Protein AF-A0A183B9J6-F1 (afdb_monomer_lite)

pLDDT: mean 75.17, std 15.99, range [31.14, 91.62]

Secondary structure (DSSP, 8-state):
-----EEEEEEEEEETTEEEEEEEEEEEEEEE-TTS--EEEEEEEEE-SS---PPPPPHHHHHTT-GGGTTSPPP--S--S-------TGGG--SEEE--STTS-EEEEETTEEEEES----TT------------SS---HHHHHHHHHTT-

Sequence (153 aa):
MNHITTRPSSLTISTVNGTKATSVDQANVTLVSLDNGERVEVTEAFTIADLPMRAVESIKELATCWPHVRDLCFEEADSSEVDLLIGFDEAHWVLDQRLVGRKEPYTARTIFEWTLFGSSHAANRKRLSVNFTTTTANNDTIEQALQRMYDMT

Foldseek 3Di:
DDPFDWDWDWDWDQDPQGIDIDIWTWTWDWDAAPVRPDIDIDHGDTDDPADPDDFDDDPQVLQVVPPQSPPDDDDDDPGSGDRDDDPDPLQVDFPDWADDDPQDWIWTQGSRGIDIDHDSPPVDDDPDDDPPDPCPDDDPDPVNVVVVVVVPD

Radius of gyration: 19.33 Å; chains: 1; bounding box: 45×49×44 Å

Structure (mmCIF, N/CA/C/O backbone):
data_AF-A0A183B9J6-F1
#
_entry.id   AF-A0A183B9J6-F1
#
loop_
_atom_site.group_PDB
_atom_site.id
_atom_site.type_symbol
_atom_site.label_atom_id
_atom_site.label_alt_id
_atom_site.label_comp_id
_atom_site.label_asym_id
_atom_site.label_entity_id
_atom_site.label_seq_id
_atom_site.pdbx_PDB_ins_code
_atom_site.Cartn_x
_atom_site.Cartn_y
_atom_site.Cartn_z
_atom_site.occupancy
_atom_site.B_iso_or_equiv
_atom_site.auth_seq_id
_atom_site.auth_comp_id
_atom_site.auth_asym_id
_atom_site.auth_atom_id
_atom_site.pdbx_PDB_model_num
ATOM 1 N N . MET A 1 1 ? 4.571 -17.054 -6.448 1.00 35.97 1 MET A N 1
ATOM 2 C CA . MET A 1 1 ? 5.372 -15.908 -6.922 1.00 35.97 1 MET A CA 1
ATOM 3 C C . MET A 1 1 ? 4.839 -15.542 -8.296 1.00 35.97 1 MET A C 1
ATOM 5 O O . MET A 1 1 ? 4.953 -16.352 -9.208 1.00 35.97 1 MET A O 1
ATOM 9 N N . ASN A 1 2 ? 4.132 -14.420 -8.420 1.00 46.66 2 ASN A N 1
ATOM 10 C CA . ASN A 1 2 ? 3.581 -13.992 -9.706 1.00 46.66 2 ASN A CA 1
ATOM 11 C C . ASN A 1 2 ? 4.742 -13.488 -10.572 1.00 46.66 2 ASN A C 1
ATOM 13 O O . ASN A 1 2 ? 5.513 -12.643 -10.126 1.00 46.66 2 ASN A O 1
ATOM 17 N N . HIS A 1 3 ? 4.905 -14.035 -11.777 1.00 54.66 3 HIS A N 1
ATOM 18 C CA . HIS A 1 3 ? 5.930 -13.583 -12.718 1.00 54.66 3 HIS A CA 1
ATOM 19 C C . HIS A 1 3 ? 5.540 -12.206 -13.267 1.00 54.66 3 HIS A C 1
ATOM 21 O O . HIS A 1 3 ? 4.850 -12.101 -14.280 1.00 54.66 3 HIS A O 1
ATOM 27 N N . ILE A 1 4 ? 5.959 -11.144 -12.581 1.00 71.44 4 ILE A N 1
ATOM 28 C CA . ILE A 1 4 ? 5.860 -9.781 -13.100 1.00 71.44 4 ILE A CA 1
ATOM 29 C C . ILE A 1 4 ? 6.904 -9.655 -14.210 1.00 71.44 4 ILE A C 1
ATOM 31 O O . ILE A 1 4 ? 8.096 -9.849 -13.979 1.00 71.44 4 ILE A O 1
ATOM 35 N N . THR A 1 5 ? 6.453 -9.382 -15.433 1.00 83.38 5 THR A N 1
ATOM 36 C CA . THR A 1 5 ? 7.369 -9.124 -16.549 1.00 83.38 5 THR A CA 1
ATOM 37 C C . THR A 1 5 ? 7.865 -7.693 -16.438 1.00 83.38 5 THR A C 1
ATOM 39 O O . THR A 1 5 ? 7.063 -6.759 -16.472 1.00 83.38 5 THR A O 1
ATOM 42 N N . THR A 1 6 ? 9.177 -7.529 -16.309 1.00 88.06 6 THR A N 1
ATOM 43 C CA . THR A 1 6 ? 9.815 -6.220 -16.210 1.00 88.06 6 THR A CA 1
ATOM 44 C C . THR A 1 6 ? 10.591 -5.881 -17.480 1.00 88.06 6 THR A C 1
ATOM 46 O O . THR A 1 6 ? 10.977 -6.755 -18.262 1.00 88.06 6 THR A O 1
ATOM 49 N N . ARG A 1 7 ? 10.812 -4.586 -17.704 1.00 91.62 7 ARG A N 1
ATOM 50 C CA . ARG A 1 7 ? 11.675 -4.058 -18.759 1.00 91.62 7 ARG A CA 1
ATOM 51 C C . ARG A 1 7 ? 12.680 -3.076 -18.151 1.00 91.62 7 ARG A C 1
ATOM 53 O O . ARG A 1 7 ? 12.235 -2.147 -17.478 1.00 91.62 7 ARG A O 1
ATOM 60 N N . PRO A 1 8 ? 13.982 -3.186 -18.470 1.00 91.12 8 PRO A N 1
ATOM 61 C CA . PRO A 1 8 ? 14.976 -2.215 -18.029 1.00 91.12 8 PRO A CA 1
ATOM 62 C C . PRO A 1 8 ? 14.609 -0.784 -18.426 1.00 91.12 8 PRO A C 1
ATOM 64 O O . PRO A 1 8 ? 14.218 -0.523 -19.567 1.00 91.12 8 PRO A O 1
ATOM 67 N N . SER A 1 9 ? 14.747 0.138 -17.480 1.00 91.31 9 SER A N 1
ATOM 68 C CA . SER A 1 9 ? 14.434 1.558 -17.620 1.00 91.31 9 SER A CA 1
ATOM 69 C C . SER A 1 9 ? 15.378 2.419 -16.763 1.00 91.31 9 SER A C 1
ATOM 71 O O . SER A 1 9 ? 16.277 1.929 -16.071 1.00 91.31 9 SER A O 1
ATOM 73 N N . SER A 1 10 ? 15.215 3.737 -16.827 1.00 87.25 10 SER A N 1
ATOM 74 C CA . SER A 1 10 ? 15.923 4.680 -15.966 1.00 87.25 10 SER A CA 1
ATOM 75 C C . SER A 1 10 ? 14.970 5.750 -15.450 1.00 87.25 10 SER A C 1
ATOM 77 O O . SER A 1 10 ? 14.138 6.280 -16.185 1.00 87.25 10 SER A O 1
ATOM 79 N N . LEU A 1 11 ? 15.098 6.066 -14.163 1.00 85.25 11 LEU A N 1
ATOM 80 C CA . LEU A 1 11 ? 14.328 7.106 -13.501 1.00 85.25 11 LEU A CA 1
ATOM 81 C C . LEU A 1 11 ? 15.270 8.219 -13.058 1.00 85.25 11 LEU A C 1
ATOM 83 O O . LEU A 1 11 ? 16.251 7.980 -12.350 1.00 85.25 11 LEU A O 1
ATOM 87 N N . THR A 1 12 ? 14.953 9.446 -13.452 1.00 87.56 12 THR A N 1
ATOM 88 C CA . THR A 1 12 ? 15.645 10.638 -12.964 1.00 87.56 12 THR A CA 1
ATOM 89 C C . THR A 1 12 ? 14.850 11.217 -11.805 1.00 87.56 12 THR A C 1
ATOM 91 O O . THR A 1 12 ? 13.747 11.719 -11.993 1.00 87.56 12 THR A O 1
ATOM 94 N N . ILE A 1 13 ? 15.413 11.135 -10.601 1.00 84.88 13 ILE A N 1
ATOM 95 C CA . ILE A 1 13 ? 14.813 11.670 -9.380 1.00 84.88 13 ILE A CA 1
ATOM 96 C C . ILE A 1 13 ? 15.487 13.001 -9.070 1.00 84.88 13 ILE A C 1
ATOM 98 O O . ILE A 1 13 ? 16.689 13.054 -8.791 1.00 84.88 13 ILE A O 1
ATOM 102 N N . SER A 1 14 ? 14.700 14.070 -9.097 1.00 82.00 14 SER A N 1
ATOM 103 C CA . SER A 1 14 ? 15.139 15.407 -8.709 1.00 82.00 14 SER A CA 1
ATOM 104 C C . SER A 1 14 ? 14.635 15.722 -7.309 1.00 82.00 14 SER A C 1
ATOM 106 O O . SER A 1 14 ? 13.439 15.679 -7.038 1.00 82.00 14 SER A O 1
ATOM 108 N N . THR A 1 15 ? 15.558 16.042 -6.413 1.00 83.56 15 THR A N 1
ATOM 109 C CA . THR A 1 15 ? 15.273 16.491 -5.047 1.00 83.56 15 THR A CA 1
ATOM 110 C C . THR A 1 15 ? 15.880 17.872 -4.833 1.00 83.56 15 THR A C 1
ATOM 112 O O . THR A 1 15 ? 16.684 18.341 -5.641 1.00 83.56 15 THR A O 1
ATOM 115 N N . VAL A 1 16 ? 15.562 18.511 -3.707 1.00 81.62 16 VAL A N 1
ATOM 116 C CA . VAL A 1 16 ? 16.207 19.775 -3.305 1.00 81.62 16 VAL A CA 1
ATOM 117 C C . VAL A 1 16 ? 17.734 19.667 -3.196 1.00 81.62 16 VAL A C 1
ATOM 119 O O . VAL A 1 16 ? 18.421 20.669 -3.337 1.00 81.62 16 VAL A O 1
ATOM 122 N N . ASN A 1 17 ? 18.266 18.455 -3.006 1.00 81.94 17 ASN A N 1
ATOM 123 C CA . ASN A 1 17 ? 19.702 18.190 -2.892 1.00 81.94 17 ASN A CA 1
ATOM 124 C C . ASN A 1 17 ? 20.363 17.859 -4.243 1.00 81.94 17 ASN A C 1
ATOM 126 O O . ASN A 1 17 ? 21.534 17.484 -4.281 1.00 81.94 17 ASN A O 1
ATOM 130 N N . GLY A 1 18 ? 19.620 17.949 -5.349 1.00 80.44 18 GLY A N 1
ATOM 131 C CA . GLY A 1 18 ? 20.112 17.671 -6.693 1.00 80.44 18 GLY A CA 1
ATOM 132 C C . GLY A 1 18 ? 19.349 16.564 -7.413 1.00 80.44 18 GLY A C 1
ATOM 133 O O . GLY A 1 18 ? 18.350 16.026 -6.934 1.00 80.44 18 GLY A O 1
ATOM 134 N N . THR A 1 19 ? 19.837 16.247 -8.609 1.00 84.75 19 THR A N 1
ATOM 135 C CA . THR A 1 19 ? 19.218 15.292 -9.532 1.00 84.75 19 THR A CA 1
ATOM 136 C C . THR A 1 19 ? 20.072 14.037 -9.644 1.00 84.75 19 THR A C 1
ATOM 138 O O . THR A 1 19 ? 21.281 14.127 -9.854 1.00 84.75 19 THR A O 1
ATOM 141 N N . LYS A 1 20 ? 19.449 12.864 -9.530 1.00 85.94 20 LYS A N 1
ATOM 142 C CA . LYS A 1 20 ? 20.112 11.566 -9.668 1.00 85.94 20 LYS A CA 1
ATOM 143 C C . LYS A 1 20 ? 19.337 10.668 -10.626 1.00 85.94 20 LYS A C 1
ATOM 145 O O . LYS A 1 20 ? 18.156 10.407 -10.414 1.00 85.94 20 LYS A O 1
ATOM 150 N N . ALA A 1 21 ? 20.027 10.143 -11.634 1.00 86.56 21 ALA A N 1
ATOM 151 C CA . ALA A 1 21 ? 19.519 9.053 -12.459 1.00 86.56 21 ALA A CA 1
ATOM 152 C C . ALA A 1 21 ? 19.773 7.706 -11.762 1.00 86.56 21 ALA A C 1
ATOM 154 O O . ALA A 1 21 ? 20.871 7.459 -11.257 1.00 86.56 21 ALA A O 1
ATOM 155 N N . THR A 1 22 ? 18.761 6.846 -11.726 1.00 84.00 22 THR A N 1
ATOM 156 C CA . THR A 1 22 ? 18.825 5.498 -11.154 1.00 84.00 22 THR A CA 1
ATOM 157 C C . THR A 1 22 ? 18.294 4.501 -12.175 1.00 84.00 22 THR A C 1
ATOM 159 O O . THR A 1 22 ? 17.233 4.719 -12.759 1.00 84.00 22 THR A O 1
ATOM 162 N N . SER A 1 23 ? 19.035 3.417 -12.402 1.00 86.94 23 SER A N 1
ATOM 163 C CA . SER A 1 23 ? 18.545 2.289 -13.194 1.00 86.94 23 SER A CA 1
ATOM 164 C C . SER A 1 23 ? 17.444 1.581 -12.420 1.00 86.94 23 SER A C 1
ATOM 166 O O . SER A 1 23 ? 17.630 1.240 -11.252 1.00 86.94 23 SER A O 1
ATOM 168 N N . VAL A 1 24 ? 16.308 1.383 -13.069 1.00 88.88 24 VAL A N 1
ATOM 169 C CA . VAL A 1 24 ? 15.122 0.751 -12.493 1.00 88.88 24 VAL A CA 1
ATOM 170 C C . VAL A 1 24 ? 14.545 -0.202 -13.518 1.00 88.88 24 VAL A C 1
ATOM 172 O O . VAL A 1 24 ? 14.801 -0.078 -14.712 1.00 88.88 24 VAL A O 1
ATOM 175 N N . ASP A 1 25 ? 13.730 -1.129 -13.063 1.00 90.56 25 ASP A N 1
ATOM 176 C CA . ASP A 1 25 ? 12.934 -1.953 -13.955 1.00 90.56 25 ASP A CA 1
ATOM 177 C C . ASP A 1 25 ? 11.510 -1.397 -13.980 1.00 90.56 25 ASP A C 1
ATOM 179 O O . ASP A 1 25 ? 10.979 -0.967 -12.961 1.00 90.56 25 ASP A O 1
ATOM 183 N N . GLN A 1 26 ? 10.906 -1.333 -15.161 1.00 90.25 26 GLN A N 1
ATOM 184 C CA . GLN A 1 26 ? 9.538 -0.868 -15.354 1.00 90.25 26 GLN A CA 1
ATOM 185 C C . GLN A 1 26 ? 8.623 -2.071 -15.575 1.00 90.25 26 GLN A C 1
ATOM 187 O O . GLN A 1 26 ? 8.949 -2.966 -16.358 1.00 90.25 26 GLN A O 1
ATOM 192 N N . ALA A 1 27 ? 7.465 -2.076 -14.929 1.00 90.12 27 ALA A N 1
ATOM 193 C CA . ALA A 1 27 ? 6.476 -3.135 -15.028 1.00 90.12 27 ALA A CA 1
ATOM 194 C C . ALA A 1 27 ? 5.056 -2.573 -15.079 1.00 90.12 27 ALA A C 1
ATOM 196 O O . ALA A 1 27 ? 4.772 -1.490 -14.569 1.00 90.12 27 ALA A O 1
ATOM 197 N N . ASN A 1 28 ? 4.152 -3.358 -15.655 1.00 90.06 28 ASN A N 1
ATOM 198 C CA . ASN A 1 28 ? 2.722 -3.152 -15.474 1.00 90.06 28 ASN A CA 1
ATOM 199 C C . ASN A 1 28 ? 2.258 -4.101 -14.376 1.00 90.06 28 ASN A C 1
ATOM 201 O O . ASN A 1 28 ? 2.534 -5.302 -14.443 1.00 90.06 28 ASN A O 1
ATOM 205 N N . VAL A 1 29 ? 1.573 -3.564 -13.373 1.00 87.06 29 VAL A N 1
ATOM 206 C CA . VAL A 1 29 ? 1.074 -4.345 -12.241 1.00 87.06 29 VAL A CA 1
ATOM 207 C C . VAL A 1 29 ? -0.418 -4.116 -12.076 1.00 87.06 29 VAL A C 1
ATOM 209 O O . VAL A 1 29 ? -0.914 -3.003 -12.224 1.00 87.06 29 VAL A O 1
ATOM 212 N N . THR A 1 30 ? -1.141 -5.185 -11.767 1.00 87.56 30 THR A N 1
A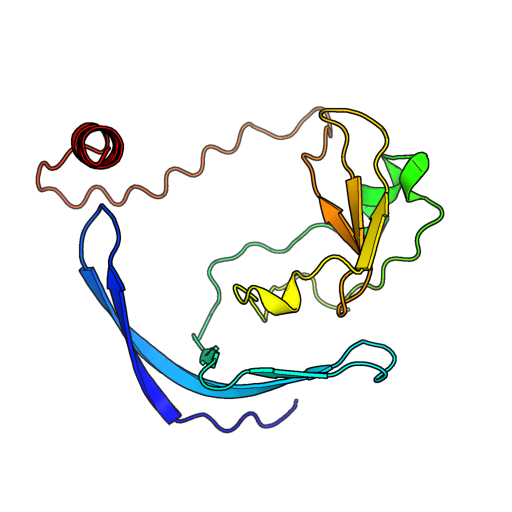TOM 213 C CA . THR A 1 30 ? -2.546 -5.099 -11.375 1.00 87.56 30 THR A CA 1
ATOM 214 C C . THR A 1 30 ? -2.619 -5.309 -9.878 1.00 87.56 30 THR A C 1
ATOM 216 O O . THR A 1 30 ? -2.238 -6.367 -9.374 1.00 87.56 30 THR A O 1
ATOM 219 N N . LEU A 1 31 ? -3.099 -4.292 -9.177 1.00 84.75 31 LEU A N 1
ATOM 220 C CA . LEU A 1 31 ? -3.408 -4.371 -7.762 1.00 84.75 31 LEU A CA 1
ATOM 221 C C . LEU A 1 31 ? -4.844 -4.861 -7.623 1.00 84.75 31 LEU A C 1
ATOM 223 O O . LEU A 1 31 ? -5.729 -4.392 -8.337 1.00 84.75 31 LEU A O 1
ATOM 227 N N . VAL A 1 32 ? -5.066 -5.810 -6.724 1.00 83.56 32 VAL A N 1
ATOM 228 C CA . VAL A 1 32 ? -6.387 -6.377 -6.443 1.00 83.56 32 VAL A CA 1
ATOM 229 C C . VAL A 1 32 ? -6.666 -6.267 -4.953 1.00 83.56 32 VAL A C 1
ATOM 231 O O . VAL A 1 32 ? -5.747 -6.422 -4.146 1.00 83.56 32 VAL A O 1
ATOM 234 N N . SER A 1 33 ? -7.916 -5.986 -4.595 1.00 80.94 33 SER A N 1
ATOM 235 C CA . SER A 1 33 ? -8.362 -6.085 -3.206 1.00 80.94 33 SER A CA 1
ATOM 236 C C . SER A 1 33 ? -8.276 -7.535 -2.717 1.00 80.94 33 SER A C 1
ATOM 238 O O . SER A 1 33 ? -8.254 -8.478 -3.514 1.00 80.94 33 SER A O 1
ATOM 240 N N . LEU A 1 34 ? -8.234 -7.723 -1.396 1.00 78.75 34 LEU A N 1
ATOM 241 C CA . LEU A 1 34 ? -8.116 -9.052 -0.782 1.00 78.75 34 LEU A CA 1
ATOM 242 C C . LEU A 1 34 ? -9.324 -9.954 -1.067 1.00 78.75 34 LEU A C 1
ATOM 244 O O . LEU A 1 34 ? -9.181 -11.172 -1.124 1.00 78.75 34 LEU A O 1
ATOM 248 N N . ASP A 1 35 ? -10.500 -9.360 -1.265 1.00 81.62 35 ASP A N 1
ATOM 249 C CA . ASP A 1 35 ? -11.734 -10.049 -1.652 1.00 81.62 35 ASP A CA 1
ATOM 250 C C . ASP A 1 35 ? -11.901 -10.199 -3.177 1.00 81.62 35 ASP A C 1
ATOM 252 O O . ASP A 1 35 ? -12.916 -10.721 -3.644 1.00 81.62 35 ASP A O 1
ATOM 256 N N . ASN A 1 36 ? -10.914 -9.743 -3.958 1.00 80.56 36 ASN A N 1
ATOM 257 C CA . ASN A 1 36 ? -10.915 -9.703 -5.419 1.00 80.56 36 ASN A CA 1
ATOM 258 C C . ASN A 1 36 ? -12.062 -8.871 -6.043 1.00 80.56 36 ASN A C 1
ATOM 260 O O . ASN A 1 36 ? -12.323 -9.009 -7.244 1.00 80.56 36 ASN A O 1
ATOM 264 N N . GLY A 1 37 ? -12.749 -8.031 -5.265 1.00 83.44 37 GLY A N 1
ATOM 265 C CA . GLY A 1 37 ? -13.857 -7.189 -5.721 1.00 83.44 37 GLY A CA 1
ATOM 266 C C . GLY A 1 37 ? -13.416 -5.971 -6.534 1.00 83.44 37 GLY A C 1
ATOM 267 O O . GLY A 1 37 ? -14.071 -5.618 -7.514 1.00 83.44 37 GLY A O 1
ATOM 268 N N . GLU A 1 38 ? -12.279 -5.375 -6.177 1.00 83.88 38 GLU A N 1
ATOM 269 C CA . GLU A 1 38 ? -11.737 -4.165 -6.797 1.00 83.88 38 GLU A CA 1
ATOM 270 C C . GLU A 1 38 ? -10.376 -4.438 -7.448 1.00 83.88 38 GLU A C 1
ATOM 272 O O . GLU A 1 38 ? -9.590 -5.277 -6.993 1.00 83.88 38 GLU A O 1
ATOM 277 N N . ARG A 1 39 ? -10.080 -3.714 -8.535 1.00 85.19 39 ARG A N 1
ATOM 278 C CA . ARG A 1 39 ? -8.779 -3.775 -9.212 1.00 85.19 39 ARG A CA 1
ATOM 279 C C . ARG A 1 39 ? -8.330 -2.415 -9.717 1.00 85.19 39 ARG A C 1
ATOM 281 O O . ARG A 1 39 ? -9.129 -1.657 -10.259 1.00 85.19 39 ARG A O 1
ATOM 288 N N . VAL A 1 40 ? -7.030 -2.167 -9.620 1.00 84.25 40 VAL A N 1
ATOM 289 C CA . VAL A 1 40 ? -6.374 -0.993 -10.199 1.00 84.25 40 VAL A CA 1
ATOM 29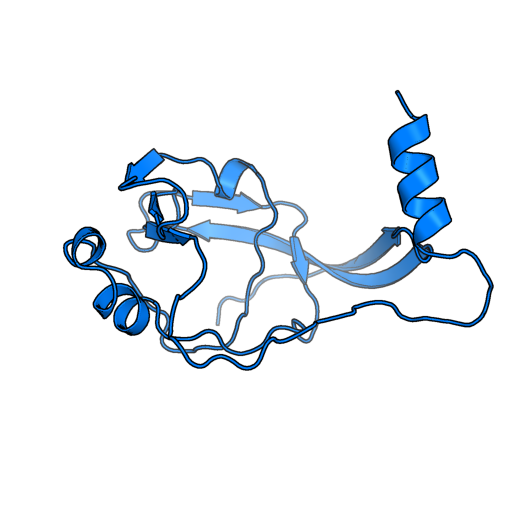0 C C . VAL A 1 40 ? -5.227 -1.449 -11.078 1.00 84.25 40 VAL A C 1
ATOM 292 O O . VAL A 1 40 ? -4.345 -2.195 -10.649 1.00 84.25 40 VAL A O 1
ATOM 295 N N . GLU A 1 41 ? -5.247 -1.000 -12.325 1.00 88.00 41 GLU A N 1
ATOM 296 C CA . GLU A 1 41 ? -4.149 -1.203 -13.258 1.00 88.00 41 GLU A CA 1
ATOM 297 C C . GLU A 1 41 ? -3.144 -0.066 -13.096 1.00 88.00 41 GLU A C 1
ATOM 299 O O . GLU A 1 41 ? -3.455 1.097 -13.333 1.00 88.00 41 GLU A O 1
ATOM 304 N N . VAL A 1 42 ? -1.924 -0.409 -12.695 1.00 85.19 42 VAL A N 1
ATOM 305 C CA . VAL A 1 42 ? -0.812 0.531 -12.610 1.00 85.19 42 VAL A CA 1
ATOM 306 C C . VAL A 1 42 ? 0.098 0.269 -13.797 1.00 85.19 42 VAL A C 1
ATOM 308 O O . VAL A 1 42 ? 0.873 -0.694 -13.835 1.00 85.19 42 VAL A O 1
ATOM 311 N N . THR A 1 43 ? -0.016 1.139 -14.791 1.00 83.00 43 THR A N 1
ATOM 312 C CA . THR A 1 43 ? 0.939 1.210 -15.891 1.00 83.00 43 THR A CA 1
ATOM 313 C C . THR A 1 43 ? 2.177 1.957 -15.415 1.00 83.00 43 THR A C 1
ATOM 315 O O . THR A 1 43 ? 2.051 2.978 -14.748 1.00 83.00 43 THR A O 1
ATOM 318 N N . GLU A 1 44 ? 3.363 1.482 -15.790 1.00 84.62 44 GLU A N 1
ATOM 319 C CA . GLU A 1 44 ? 4.632 2.163 -15.487 1.00 84.62 44 GLU A CA 1
ATOM 320 C C . GLU A 1 44 ? 5.068 2.149 -14.010 1.00 84.62 44 GLU A C 1
ATOM 322 O O . GLU A 1 44 ? 5.748 3.064 -13.548 1.00 84.62 44 GLU A O 1
ATOM 327 N N . ALA A 1 45 ? 4.751 1.084 -13.272 1.00 87.06 45 ALA A N 1
ATOM 328 C CA . ALA A 1 45 ? 5.347 0.867 -11.959 1.00 87.06 45 ALA A CA 1
ATOM 329 C C . ALA A 1 45 ? 6.863 0.652 -12.087 1.00 87.06 45 ALA A C 1
ATOM 331 O O . ALA A 1 45 ? 7.330 -0.027 -13.003 1.00 87.06 45 ALA A O 1
ATOM 332 N N . PHE A 1 46 ? 7.630 1.205 -11.148 1.00 87.12 46 PHE A N 1
ATOM 333 C CA . PHE A 1 46 ? 9.075 1.008 -11.082 1.00 87.12 46 PHE A CA 1
ATOM 334 C C . PHE A 1 46 ? 9.427 0.033 -9.965 1.00 87.12 46 PHE A C 1
ATOM 336 O O . PHE A 1 46 ? 8.938 0.161 -8.844 1.00 87.12 46 PHE A O 1
ATOM 343 N N . THR A 1 47 ? 10.310 -0.912 -10.259 1.00 84.94 47 THR A N 1
ATOM 344 C CA . THR A 1 47 ? 10.843 -1.873 -9.298 1.00 84.94 47 THR A CA 1
ATOM 345 C C . THR A 1 47 ? 12.308 -1.573 -9.013 1.00 84.94 47 THR A C 1
ATOM 347 O O . THR A 1 47 ? 13.081 -1.190 -9.898 1.00 84.94 47 THR A O 1
ATOM 350 N N . ILE A 1 48 ? 12.691 -1.774 -7.758 1.00 82.25 48 ILE A N 1
ATOM 351 C CA . ILE A 1 48 ? 14.066 -1.706 -7.264 1.00 82.25 48 ILE A CA 1
ATOM 352 C C . ILE A 1 48 ? 14.384 -3.016 -6.544 1.00 82.25 48 ILE A C 1
ATOM 354 O O . ILE A 1 48 ? 13.464 -3.726 -6.151 1.00 82.25 48 ILE A O 1
ATOM 358 N N . ALA A 1 49 ? 15.671 -3.340 -6.396 1.00 79.50 49 ALA A N 1
ATOM 359 C CA . ALA A 1 49 ? 16.091 -4.605 -5.789 1.00 79.50 49 ALA A CA 1
ATOM 360 C C . ALA A 1 49 ? 15.622 -4.739 -4.334 1.00 79.50 49 ALA A C 1
ATOM 362 O O . ALA A 1 49 ? 15.081 -5.774 -3.971 1.00 79.50 49 ALA A O 1
ATOM 363 N N . ASP A 1 50 ? 15.785 -3.671 -3.549 1.00 78.25 50 ASP A N 1
ATOM 364 C CA . ASP A 1 50 ? 15.409 -3.631 -2.140 1.00 78.25 50 ASP A CA 1
ATOM 365 C C . ASP A 1 50 ? 14.806 -2.266 -1.812 1.00 78.25 50 ASP A C 1
ATOM 367 O O . ASP A 1 50 ? 15.401 -1.216 -2.098 1.00 78.25 50 ASP A O 1
ATOM 371 N N . LEU A 1 51 ? 13.629 -2.265 -1.190 1.00 82.12 51 LEU A N 1
ATOM 372 C CA . LEU A 1 51 ? 13.016 -1.044 -0.688 1.00 82.12 51 LEU A CA 1
ATOM 373 C C . LEU A 1 51 ? 13.701 -0.657 0.634 1.00 82.12 51 LEU A C 1
ATOM 375 O O . LEU A 1 51 ? 13.767 -1.477 1.548 1.00 82.12 51 LEU A O 1
ATOM 379 N N . PRO A 1 52 ? 14.215 0.579 0.794 1.00 78.88 52 PRO A N 1
ATOM 380 C CA . PRO A 1 52 ? 14.934 0.991 1.999 1.00 78.88 52 PRO A CA 1
ATOM 381 C C . PRO A 1 52 ? 13.964 1.315 3.149 1.00 78.88 52 PRO A C 1
ATOM 383 O O . PRO A 1 52 ? 13.983 2.409 3.718 1.00 78.88 52 PRO A O 1
ATOM 386 N N . MET A 1 53 ? 13.092 0.369 3.486 1.00 77.25 53 MET A N 1
ATOM 387 C CA . MET A 1 53 ? 12.083 0.472 4.531 1.00 77.25 53 MET A CA 1
ATOM 388 C C . MET A 1 53 ? 12.350 -0.557 5.623 1.00 77.25 53 MET A C 1
ATOM 390 O O . MET A 1 53 ? 12.878 -1.639 5.393 1.00 77.25 53 MET A O 1
ATOM 394 N N . ARG A 1 54 ? 12.029 -0.181 6.861 1.00 80.50 54 ARG A N 1
ATOM 395 C CA . ARG A 1 54 ? 12.103 -1.106 7.992 1.00 80.50 54 ARG A CA 1
ATOM 396 C C . ARG A 1 54 ? 10.820 -1.919 8.044 1.00 80.50 54 ARG A C 1
ATOM 398 O O . ARG A 1 54 ? 9.772 -1.412 7.649 1.00 80.50 54 ARG A O 1
ATOM 405 N N . ALA A 1 55 ? 10.920 -3.117 8.610 1.00 77.88 55 ALA A N 1
ATOM 406 C CA . ALA A 1 55 ? 9.753 -3.904 8.965 1.00 77.88 55 ALA A CA 1
ATOM 407 C C . ALA A 1 55 ? 8.758 -3.067 9.785 1.00 77.88 55 ALA A C 1
ATOM 409 O O . ALA A 1 55 ? 9.158 -2.285 10.660 1.00 77.88 55 ALA A O 1
ATOM 410 N N . VAL A 1 56 ? 7.475 -3.218 9.470 1.00 77.12 56 VAL A N 1
ATOM 411 C CA . VAL A 1 56 ? 6.383 -2.491 10.124 1.00 77.12 56 VAL A CA 1
ATOM 412 C C . VAL A 1 56 ? 5.852 -3.324 11.293 1.00 77.12 56 VAL A C 1
ATOM 414 O O . VAL A 1 56 ? 5.857 -4.551 11.245 1.00 77.12 56 VAL A O 1
ATOM 417 N N . GLU A 1 57 ? 5.436 -2.656 12.370 1.00 81.00 57 GLU A N 1
ATOM 418 C CA . GLU A 1 57 ? 4.740 -3.320 13.481 1.00 81.00 57 GLU A CA 1
ATOM 419 C C . GLU A 1 57 ? 3.351 -3.808 13.045 1.00 81.00 57 GLU A C 1
ATOM 421 O O . GLU A 1 57 ? 2.735 -3.219 12.156 1.00 81.00 57 GLU A O 1
ATOM 426 N N . SER A 1 58 ? 2.838 -4.845 13.712 1.00 83.94 58 SER A N 1
ATOM 427 C CA . SER A 1 58 ? 1.487 -5.357 13.472 1.00 83.94 58 SER A CA 1
ATOM 428 C C . SER A 1 58 ? 0.442 -4.256 13.689 1.00 83.94 58 SER A C 1
ATOM 430 O O . SER A 1 58 ? 0.358 -3.636 14.755 1.00 83.94 58 SER A O 1
ATOM 432 N N . ILE A 1 59 ? -0.391 -4.024 12.674 1.00 82.69 59 ILE A N 1
ATOM 433 C CA . ILE A 1 59 ? -1.528 -3.107 12.754 1.00 82.69 59 ILE A CA 1
ATOM 434 C C . ILE A 1 59 ? -2.585 -3.627 13.732 1.00 82.69 59 ILE A C 1
ATOM 436 O O . ILE A 1 59 ? -3.189 -2.822 14.442 1.00 82.69 59 ILE A O 1
ATOM 440 N N . LYS A 1 60 ? -2.768 -4.950 13.846 1.00 85.62 60 LYS A N 1
ATOM 441 C CA . LYS A 1 60 ? -3.657 -5.574 14.838 1.00 85.62 60 LYS A CA 1
ATOM 442 C C . LYS A 1 60 ? -3.182 -5.287 16.257 1.00 85.62 60 LYS A C 1
ATOM 444 O O . LYS A 1 60 ? -3.988 -4.865 17.086 1.00 85.62 60 LYS A O 1
ATOM 449 N N . GLU A 1 61 ? -1.891 -5.467 16.539 1.00 84.44 61 GLU A N 1
ATOM 450 C CA . GLU A 1 61 ? -1.300 -5.154 17.847 1.00 84.44 61 GLU A CA 1
ATOM 451 C C . GLU A 1 61 ? -1.433 -3.666 18.174 1.00 84.44 61 GLU A C 1
ATOM 453 O O . GLU A 1 61 ? -1.896 -3.310 19.261 1.00 84.44 61 GLU A O 1
ATOM 458 N N . LEU A 1 62 ? -1.110 -2.794 17.216 1.00 81.75 62 LEU A N 1
ATOM 459 C CA . LEU A 1 62 ? -1.259 -1.347 17.352 1.00 81.75 62 LEU A CA 1
ATOM 460 C C . LEU A 1 62 ? -2.716 -0.957 17.638 1.00 81.75 62 LEU A C 1
ATOM 462 O O . LEU A 1 62 ? -2.978 -0.209 18.580 1.00 81.75 62 LEU A O 1
ATOM 466 N N . ALA A 1 63 ? -3.679 -1.509 16.898 1.00 83.31 63 ALA A N 1
ATOM 467 C CA . ALA A 1 63 ? -5.104 -1.235 17.073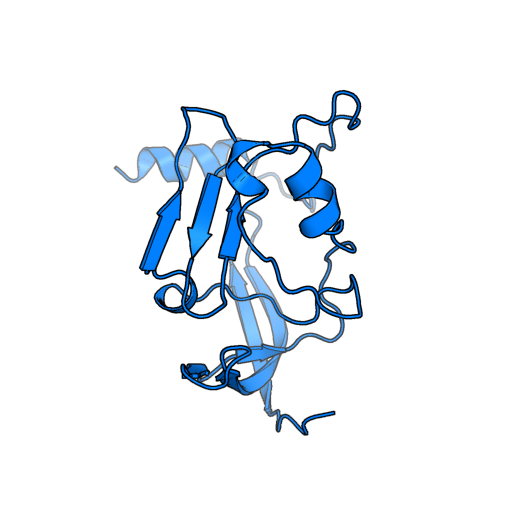 1.00 83.31 63 ALA A CA 1
ATOM 468 C C . ALA A 1 63 ? -5.615 -1.559 18.488 1.00 83.31 63 ALA A C 1
ATOM 470 O O . ALA A 1 63 ? -6.545 -0.906 18.971 1.00 83.31 63 ALA A O 1
ATOM 471 N N . THR A 1 64 ? -4.985 -2.496 19.212 1.00 83.00 64 THR A N 1
ATOM 472 C CA . THR A 1 64 ? -5.367 -2.796 20.604 1.00 83.00 64 THR A CA 1
ATOM 473 C C . THR A 1 64 ? -5.228 -1.590 21.537 1.00 83.00 64 THR A C 1
ATOM 475 O O . THR A 1 64 ? -5.975 -1.492 22.521 1.00 83.00 64 THR A O 1
ATOM 478 N N . CYS A 1 65 ? -4.342 -0.640 21.218 1.00 81.50 65 CYS A N 1
ATOM 479 C CA . CYS A 1 65 ? -4.134 0.583 21.989 1.00 81.50 65 CYS A CA 1
ATOM 480 C C . CYS A 1 65 ? -5.304 1.575 21.890 1.00 81.50 65 CYS A C 1
ATOM 482 O O . CYS A 1 65 ? -5.413 2.451 22.748 1.00 81.50 65 CYS A O 1
ATOM 484 N N . TRP A 1 66 ? -6.197 1.433 20.903 1.00 82.12 66 TRP A N 1
ATOM 485 C CA . TRP A 1 66 ? -7.257 2.405 20.623 1.00 82.12 66 TRP A CA 1
ATOM 486 C C . TRP A 1 66 ? -8.646 1.766 20.622 1.00 82.12 66 TRP A C 1
ATOM 488 O O . TRP A 1 66 ? -9.032 1.134 19.640 1.00 82.12 66 TRP A O 1
ATOM 498 N N . PRO A 1 67 ? -9.441 1.949 21.695 1.00 81.00 67 PRO A N 1
ATOM 499 C CA . PRO A 1 67 ? -10.759 1.328 21.827 1.00 81.00 67 PRO A CA 1
ATOM 500 C C . PRO A 1 67 ? -11.710 1.584 20.653 1.00 81.00 67 PRO A C 1
ATOM 5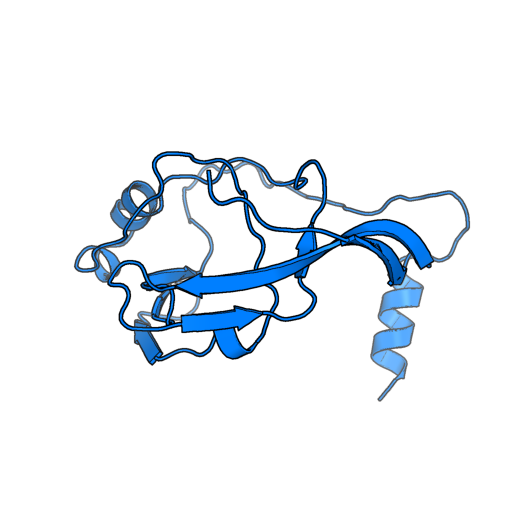02 O O . PRO A 1 67 ? -12.498 0.708 20.319 1.00 81.00 67 PRO A O 1
ATOM 505 N N . HIS A 1 68 ? -11.616 2.752 20.015 1.00 81.31 68 HIS A N 1
ATOM 506 C CA . HIS A 1 68 ? -12.458 3.159 18.885 1.00 81.31 68 HIS A CA 1
ATOM 507 C C . HIS A 1 68 ? -12.108 2.503 17.548 1.00 81.31 68 HIS A C 1
ATOM 509 O O . HIS A 1 68 ? -12.830 2.700 16.577 1.00 81.31 68 HIS A O 1
ATOM 515 N N . VAL A 1 69 ? -10.986 1.786 17.485 1.00 78.75 69 VAL A N 1
ATOM 516 C CA . VAL A 1 69 ? -10.517 1.077 16.286 1.00 78.75 69 VAL A CA 1
ATOM 517 C C . VAL A 1 69 ? -10.673 -0.442 16.450 1.00 78.75 69 VAL A C 1
ATOM 519 O O . VAL A 1 69 ? -10.513 -1.193 15.496 1.00 78.75 69 VAL A O 1
ATOM 522 N N . ARG A 1 70 ? -11.004 -0.922 17.656 1.00 75.94 70 ARG A N 1
ATOM 523 C CA . ARG A 1 70 ? -11.046 -2.359 17.984 1.00 75.94 70 ARG A CA 1
ATOM 524 C C . ARG A 1 70 ? -12.137 -3.144 17.267 1.00 75.94 70 ARG A C 1
ATOM 526 O O . ARG A 1 70 ? -12.059 -4.365 17.226 1.00 75.94 70 ARG A O 1
ATOM 533 N N . ASP A 1 71 ? -13.168 -2.472 16.779 1.00 83.50 71 ASP A N 1
ATOM 534 C CA . ASP A 1 71 ? -14.259 -3.093 16.034 1.00 83.50 71 ASP A CA 1
ATOM 535 C C . ASP A 1 71 ? -13.944 -3.248 14.536 1.00 83.50 71 ASP A C 1
ATOM 537 O O . ASP A 1 71 ? -14.740 -3.834 13.805 1.00 83.50 71 ASP A O 1
ATOM 541 N N . LEU A 1 72 ? -12.787 -2.757 14.078 1.00 84.25 72 LEU A N 1
ATOM 542 C CA . LEU A 1 72 ? -12.288 -2.994 12.728 1.00 84.25 72 LEU A CA 1
ATOM 543 C C . LEU A 1 72 ? -11.479 -4.288 12.650 1.00 84.25 72 LEU A C 1
ATOM 545 O O . LEU A 1 72 ? -10.610 -4.558 13.480 1.00 84.25 72 LEU A O 1
ATOM 549 N N . CYS A 1 73 ? -11.726 -5.053 11.591 1.00 82.12 73 CYS A N 1
ATOM 550 C CA . CYS A 1 73 ? -10.862 -6.152 11.192 1.00 82.12 73 CYS A CA 1
ATOM 551 C C . CYS A 1 73 ? -9.781 -5.607 10.257 1.00 82.12 73 CYS A C 1
ATOM 553 O O . CYS A 1 73 ? -10.089 -5.103 9.179 1.00 82.12 73 CYS A O 1
ATOM 555 N N . PHE A 1 74 ? -8.526 -5.704 10.688 1.00 83.94 74 PHE A N 1
ATOM 556 C CA . PHE A 1 74 ? -7.376 -5.478 9.821 1.00 83.94 74 PHE A CA 1
ATOM 557 C C . PHE A 1 74 ? -6.889 -6.817 9.302 1.00 83.94 74 PHE A C 1
ATOM 559 O O . PHE A 1 74 ? -6.671 -7.730 10.096 1.00 83.94 74 PHE A O 1
ATOM 566 N N . GLU A 1 75 ? -6.692 -6.930 8.000 1.00 82.81 75 GLU A N 1
ATOM 567 C CA . GLU A 1 75 ? -5.958 -8.050 7.426 1.00 82.81 75 GLU A CA 1
ATOM 568 C C . GLU A 1 75 ? -4.458 -7.743 7.472 1.00 82.81 75 GLU A C 1
ATOM 570 O O . GLU A 1 75 ? -4.041 -6.596 7.313 1.00 82.81 75 GLU A O 1
ATOM 575 N N . GLU A 1 76 ? -3.645 -8.761 7.745 1.00 80.62 76 GLU A N 1
ATOM 576 C CA . GLU A 1 76 ? -2.190 -8.625 7.840 1.00 80.62 76 GLU A CA 1
ATOM 577 C C . GLU A 1 76 ? -1.511 -9.614 6.909 1.00 80.62 76 GLU A C 1
ATOM 579 O O . GLU A 1 76 ? -1.958 -10.751 6.771 1.00 80.62 76 GLU A O 1
ATOM 584 N N . ALA A 1 77 ? -0.419 -9.169 6.292 1.00 81.56 77 ALA A N 1
ATOM 585 C CA . ALA A 1 77 ? 0.450 -10.047 5.533 1.00 81.56 77 ALA A CA 1
ATOM 586 C C . ALA A 1 77 ? 1.242 -10.968 6.475 1.00 81.56 77 ALA A C 1
ATOM 588 O O . ALA A 1 77 ? 1.588 -10.588 7.593 1.00 81.56 77 ALA A O 1
ATOM 589 N N . ASP A 1 78 ? 1.598 -12.155 5.983 1.00 83.69 78 ASP A N 1
ATOM 590 C CA . ASP A 1 78 ? 2.424 -13.120 6.724 1.00 83.69 78 ASP A CA 1
ATOM 591 C C . ASP A 1 78 ? 3.859 -12.613 6.980 1.00 83.69 78 ASP A C 1
ATOM 593 O O . ASP A 1 78 ? 4.576 -13.153 7.825 1.00 83.69 78 ASP A O 1
ATOM 597 N N . SER A 1 79 ? 4.287 -11.585 6.240 1.00 84.06 79 SER A N 1
ATOM 598 C CA . SER A 1 79 ? 5.594 -10.940 6.356 1.00 84.06 79 SER A CA 1
ATOM 599 C C . SER A 1 79 ? 5.449 -9.480 6.774 1.00 84.06 79 SER A C 1
ATOM 601 O O . SER A 1 79 ? 4.573 -8.763 6.298 1.00 84.06 79 SER A O 1
ATOM 603 N N . SER A 1 80 ? 6.362 -9.024 7.632 1.00 81.06 80 SER A N 1
ATOM 604 C CA . SER A 1 80 ? 6.496 -7.615 8.016 1.00 81.06 80 SER A CA 1
ATOM 605 C C . SER A 1 80 ? 7.351 -6.792 7.041 1.00 81.06 80 SER A C 1
ATOM 607 O O . SER A 1 80 ? 7.518 -5.588 7.246 1.00 81.06 80 SER A O 1
ATOM 609 N N . GLU A 1 81 ? 7.976 -7.440 6.053 1.00 84.75 81 GLU A N 1
ATOM 610 C CA . GLU A 1 81 ? 8.784 -6.787 5.019 1.00 84.75 81 GLU A CA 1
ATOM 611 C C . GLU A 1 81 ? 7.895 -6.038 4.019 1.00 84.75 81 GLU A C 1
ATOM 613 O O . GLU A 1 81 ? 6.797 -6.481 3.687 1.00 84.75 81 GLU A O 1
ATOM 618 N N . VAL A 1 82 ? 8.352 -4.865 3.576 1.00 80.94 82 VAL A N 1
ATOM 619 C CA . VAL A 1 82 ? 7.583 -4.018 2.659 1.00 80.94 82 VAL A CA 1
ATOM 620 C C . VAL A 1 82 ? 8.035 -4.279 1.228 1.00 80.94 82 VAL A C 1
ATOM 622 O O . VAL A 1 82 ? 9.074 -3.777 0.807 1.00 80.94 82 VAL A O 1
ATOM 625 N N . ASP A 1 83 ? 7.204 -4.999 0.478 1.00 82.75 83 ASP A N 1
ATOM 626 C CA . ASP A 1 83 ? 7.482 -5.363 -0.918 1.00 82.75 83 ASP A CA 1
ATOM 627 C C . ASP A 1 83 ? 6.995 -4.316 -1.935 1.00 82.75 83 ASP A C 1
ATOM 629 O O . ASP A 1 83 ? 7.477 -4.259 -3.067 1.00 82.75 83 ASP A O 1
ATOM 633 N N . LEU A 1 84 ? 6.015 -3.486 -1.559 1.00 82.75 84 LEU A N 1
ATOM 634 C CA . LEU A 1 84 ? 5.349 -2.552 -2.466 1.00 82.75 84 LEU A CA 1
ATOM 635 C C . LEU A 1 84 ? 5.107 -1.199 -1.792 1.00 82.75 84 LEU A C 1
ATOM 637 O O . LEU A 1 84 ? 4.482 -1.116 -0.737 1.00 82.75 84 LEU A O 1
ATOM 641 N N . LEU A 1 85 ? 5.544 -0.127 -2.455 1.00 84.00 85 LEU A N 1
ATOM 642 C CA . LEU A 1 85 ? 5.212 1.247 -2.088 1.00 84.00 85 LEU A CA 1
ATOM 643 C C . LEU A 1 85 ? 4.238 1.827 -3.112 1.00 84.00 85 LEU A C 1
ATOM 645 O O . LEU A 1 85 ? 4.574 1.964 -4.288 1.00 84.00 85 LEU A O 1
ATOM 649 N N . ILE A 1 86 ? 3.046 2.207 -2.658 1.00 80.50 86 ILE A N 1
ATOM 650 C CA . ILE A 1 86 ? 2.032 2.830 -3.507 1.00 80.50 86 ILE A CA 1
ATOM 651 C C . ILE A 1 86 ? 2.052 4.333 -3.239 1.00 80.50 86 ILE A C 1
ATOM 653 O O . ILE A 1 86 ? 1.728 4.778 -2.146 1.00 80.50 86 ILE A O 1
ATOM 657 N N . GLY A 1 87 ? 2.457 5.118 -4.238 1.00 76.06 87 GLY A N 1
ATOM 658 C CA . GLY A 1 87 ? 2.416 6.588 -4.208 1.00 76.06 87 GLY A CA 1
ATOM 659 C C . GLY A 1 87 ? 1.349 7.188 -5.127 1.00 76.06 87 GLY A C 1
ATOM 660 O O . GLY A 1 87 ? 1.389 8.381 -5.407 1.00 76.06 87 GLY A O 1
ATOM 661 N N . PHE A 1 88 ? 0.449 6.358 -5.656 1.00 72.94 88 PHE A N 1
ATOM 662 C CA . PHE A 1 88 ? -0.544 6.751 -6.654 1.00 72.94 88 PHE A CA 1
ATOM 663 C C . PHE A 1 88 ? -1.819 7.288 -5.990 1.00 72.94 88 PHE A C 1
ATOM 665 O O . PHE A 1 88 ? -2.309 6.681 -5.043 1.00 72.94 88 PHE A O 1
ATOM 672 N N . ASP A 1 89 ? -2.357 8.415 -6.459 1.00 73.44 89 ASP A N 1
ATOM 673 C CA . ASP A 1 89 ? -3.464 9.121 -5.788 1.00 73.44 89 ASP A CA 1
ATOM 674 C C . ASP A 1 89 ? -4.764 8.295 -5.751 1.00 73.44 89 ASP A C 1
ATOM 676 O O . ASP A 1 89 ? -5.387 8.162 -4.701 1.00 73.44 89 ASP A O 1
ATOM 680 N N . GLU A 1 90 ? -5.125 7.619 -6.850 1.00 75.25 90 GLU A N 1
ATOM 681 C CA . GLU A 1 90 ? -6.376 6.839 -6.907 1.00 75.25 90 GLU A CA 1
ATOM 682 C C . GLU A 1 90 ? -6.400 5.682 -5.896 1.00 75.25 90 GLU A C 1
ATOM 684 O O . GLU A 1 90 ? -7.447 5.353 -5.342 1.00 75.25 90 GLU A O 1
ATOM 689 N N . ALA A 1 91 ? -5.234 5.109 -5.583 1.00 75.00 91 ALA A N 1
ATOM 690 C CA . ALA A 1 91 ? -5.094 4.075 -4.558 1.00 75.00 91 ALA A CA 1
ATOM 691 C C . ALA A 1 91 ? -5.445 4.568 -3.143 1.00 75.00 91 ALA A C 1
ATOM 693 O O . ALA A 1 91 ? -5.800 3.770 -2.273 1.00 75.00 91 ALA A O 1
ATOM 694 N N . HIS A 1 92 ? -5.337 5.876 -2.912 1.00 81.56 92 HIS A N 1
ATOM 695 C CA . HIS A 1 92 ? -5.599 6.520 -1.629 1.00 81.56 92 HIS A CA 1
ATOM 696 C C . HIS A 1 92 ? -6.997 7.138 -1.552 1.00 81.56 92 HIS A C 1
ATOM 698 O O . HIS A 1 92 ? -7.313 7.800 -0.560 1.00 81.56 92 HIS A O 1
ATOM 704 N N . TRP A 1 93 ? -7.852 6.913 -2.557 1.00 85.56 93 TRP A N 1
ATOM 705 C CA . TRP A 1 93 ? -9.218 7.417 -2.535 1.00 85.56 93 TRP A CA 1
ATOM 706 C C . TRP A 1 93 ? -9.988 6.849 -1.335 1.00 85.56 93 TRP A C 1
ATOM 708 O O . TRP A 1 93 ? -10.168 5.637 -1.188 1.00 85.56 93 TRP A O 1
ATOM 718 N N . VAL A 1 94 ? -10.440 7.745 -0.456 1.00 89.56 94 VAL A N 1
ATOM 719 C CA . VAL A 1 94 ? -11.086 7.382 0.808 1.00 89.56 94 VAL A CA 1
ATOM 720 C C . VAL A 1 94 ? -12.558 7.052 0.566 1.00 89.56 94 VAL A C 1
ATOM 722 O O . VAL A 1 94 ? -13.350 7.918 0.199 1.00 89.56 94 VAL A O 1
ATOM 725 N N . LEU A 1 95 ? -12.927 5.794 0.808 1.00 88.75 95 LEU A N 1
ATOM 726 C CA . LEU A 1 95 ? -14.301 5.292 0.721 1.00 88.75 95 LEU A CA 1
ATOM 727 C C . LEU A 1 95 ? -15.073 5.486 2.031 1.00 88.75 95 LEU A C 1
ATOM 729 O O . LEU A 1 95 ? -16.282 5.702 2.011 1.00 88.75 95 LEU A O 1
ATOM 733 N N . ASP A 1 96 ? -14.386 5.362 3.166 1.00 90.12 96 ASP A N 1
ATOM 734 C CA . ASP A 1 96 ? -14.938 5.560 4.509 1.00 90.12 96 ASP A CA 1
ATOM 735 C C . ASP A 1 96 ? -13.831 6.057 5.449 1.00 90.12 96 ASP A C 1
ATOM 737 O O . ASP A 1 96 ? -12.658 5.732 5.265 1.00 90.12 96 ASP A O 1
ATOM 741 N N . GLN A 1 97 ? -14.182 6.844 6.461 1.00 90.56 97 GLN A N 1
ATOM 742 C CA . GLN A 1 97 ? -13.237 7.372 7.435 1.00 90.56 97 GLN A CA 1
ATOM 743 C C . GLN A 1 97 ? -13.840 7.383 8.837 1.00 90.56 97 GLN A C 1
ATOM 745 O O . GLN A 1 97 ? -14.915 7.935 9.072 1.00 90.56 97 GLN A O 1
ATOM 750 N N . ARG A 1 98 ? -13.092 6.846 9.806 1.00 87.56 98 ARG A N 1
ATOM 751 C CA . ARG A 1 98 ? -13.470 6.872 11.221 1.00 87.56 98 ARG A CA 1
ATOM 752 C C . ARG A 1 98 ? -12.583 7.834 11.985 1.00 87.56 98 ARG A C 1
ATOM 754 O O . ARG A 1 98 ? -11.412 7.564 12.250 1.00 87.56 98 ARG A O 1
ATOM 761 N N . LEU A 1 99 ? -13.178 8.965 12.343 1.00 87.06 99 LEU A N 1
ATOM 762 C CA . LEU A 1 99 ? -12.551 10.027 13.118 1.00 87.06 99 LEU A CA 1
ATOM 763 C C . LEU A 1 99 ? -13.073 9.994 14.555 1.00 87.06 99 LEU A C 1
ATOM 765 O O . LEU A 1 99 ? -14.265 9.805 14.780 1.00 87.06 99 LEU A O 1
ATOM 769 N N . VAL A 1 100 ? -12.192 10.246 15.522 1.00 80.50 100 VAL A N 1
ATOM 770 C CA . VAL A 1 100 ? -12.584 10.408 16.934 1.00 80.50 100 VAL A CA 1
ATOM 771 C C . VAL A 1 100 ? -12.345 11.826 17.412 1.00 80.50 100 VAL A C 1
ATOM 773 O O . VAL A 1 100 ? -13.245 12.476 17.937 1.00 80.50 100 VAL A O 1
ATOM 776 N N . GLY A 1 101 ? -11.135 12.334 17.201 1.00 79.06 101 GLY A N 1
ATOM 777 C CA . GLY A 1 101 ? -10.744 13.655 17.659 1.00 79.06 101 GLY A CA 1
ATOM 778 C C . GLY A 1 101 ? -9.463 14.126 16.992 1.00 79.06 101 GLY A C 1
ATOM 779 O O . GLY A 1 101 ? -8.761 13.376 16.314 1.00 79.06 101 GLY A O 1
ATOM 780 N N . ARG A 1 102 ? -9.146 15.406 17.177 1.00 78.75 102 ARG A N 1
ATOM 781 C CA . ARG A 1 102 ? -7.887 15.965 16.676 1.00 78.75 102 ARG A CA 1
ATOM 782 C C . ARG A 1 102 ? -6.713 15.307 17.398 1.00 78.75 102 ARG A C 1
ATOM 784 O O . ARG A 1 102 ? -6.747 15.198 18.616 1.00 78.75 102 ARG A O 1
ATOM 791 N N . LYS A 1 103 ? -5.650 14.994 16.648 1.00 77.50 103 LYS A N 1
ATOM 792 C CA . LYS A 1 103 ? -4.399 14.376 17.138 1.00 77.50 103 LYS A CA 1
ATOM 793 C C . LYS A 1 103 ? -4.533 12.932 17.637 1.00 77.50 103 LYS A C 1
ATOM 795 O O . LYS A 1 103 ? -3.535 12.380 18.088 1.00 77.50 103 LYS A O 1
ATOM 800 N N . GLU A 1 104 ? -5.709 12.329 17.508 1.00 80.88 104 GLU A N 1
ATOM 801 C CA . GLU A 1 104 ? -5.900 10.900 17.736 1.00 80.88 104 GLU A CA 1
ATOM 802 C C . GLU A 1 104 ? -5.651 10.122 16.439 1.00 80.88 104 GLU A C 1
ATOM 804 O O . GLU A 1 104 ? -5.918 10.649 15.350 1.00 80.88 104 GLU A O 1
ATOM 809 N N . PRO A 1 105 ? -5.163 8.875 16.524 1.00 84.75 105 PRO A N 1
ATOM 810 C CA . PRO A 1 105 ? -5.133 7.986 15.379 1.00 84.75 105 PRO A CA 1
ATOM 811 C C . PRO A 1 105 ? -6.533 7.757 14.820 1.00 84.75 105 PRO A C 1
ATOM 813 O O . PRO A 1 105 ? -7.510 7.601 15.561 1.00 84.75 105 PRO A O 1
ATOM 816 N N . TYR A 1 106 ? -6.617 7.746 13.499 1.00 86.75 106 TYR A N 1
ATOM 817 C CA . TYR A 1 106 ? -7.850 7.567 12.751 1.00 86.75 106 TYR A CA 1
ATOM 818 C C . TYR A 1 106 ? -7.649 6.498 11.690 1.00 86.75 106 TYR A C 1
ATOM 820 O O . TYR A 1 106 ? -6.519 6.205 11.301 1.00 86.75 106 TYR A O 1
ATOM 828 N N . THR A 1 107 ? -8.738 5.923 11.202 1.00 89.69 107 THR A N 1
ATOM 829 C CA . THR A 1 107 ? -8.672 4.965 10.101 1.00 89.69 107 THR A CA 1
ATOM 830 C C . THR A 1 107 ? -9.390 5.490 8.878 1.00 89.69 107 THR A C 1
ATOM 832 O O . THR A 1 107 ? -10.382 6.216 8.982 1.00 89.69 107 THR A O 1
ATOM 835 N N . ALA A 1 108 ? -8.880 5.124 7.710 1.00 90.25 108 ALA A N 1
ATOM 836 C CA . ALA A 1 108 ? -9.554 5.343 6.443 1.00 90.25 108 ALA A CA 1
ATOM 837 C C . ALA A 1 108 ? -9.605 4.021 5.685 1.00 90.25 108 ALA A C 1
ATOM 839 O O . ALA A 1 108 ? -8.625 3.277 5.666 1.00 90.25 108 ALA A O 1
ATOM 840 N N . ARG A 1 109 ? -10.753 3.730 5.087 1.00 89.25 109 ARG A N 1
ATOM 841 C CA . ARG A 1 109 ? -10.940 2.600 4.190 1.00 89.25 109 ARG A CA 1
ATOM 842 C C . ARG A 1 109 ? -10.717 3.081 2.769 1.00 89.25 109 ARG A C 1
ATOM 844 O O . ARG A 1 109 ? -11.392 4.015 2.332 1.00 89.25 109 ARG A O 1
ATOM 851 N N . THR A 1 110 ? -9.801 2.444 2.062 1.00 88.25 110 THR A N 1
ATOM 852 C CA . THR A 1 110 ? -9.642 2.609 0.614 1.00 88.25 110 THR A CA 1
ATOM 853 C C . THR A 1 110 ? -10.092 1.325 -0.081 1.00 88.25 110 THR A C 1
ATOM 855 O O . THR A 1 110 ? -10.648 0.422 0.549 1.00 88.25 110 THR A O 1
ATOM 858 N N . ILE A 1 111 ? -9.852 1.230 -1.386 1.00 84.56 111 ILE A N 1
ATOM 859 C CA . ILE A 1 111 ? -10.002 -0.021 -2.142 1.00 84.56 111 ILE A CA 1
ATOM 860 C C . ILE A 1 111 ? -9.055 -1.141 -1.660 1.00 84.56 111 ILE A C 1
ATOM 862 O O . ILE A 1 111 ? -9.264 -2.301 -1.994 1.00 84.56 111 ILE A O 1
ATOM 866 N N . PHE A 1 112 ? -8.026 -0.803 -0.872 1.00 82.44 112 PHE A N 1
ATOM 867 C CA . PHE A 1 112 ? -7.060 -1.737 -0.282 1.00 82.44 112 PHE A CA 1
ATOM 868 C C . PHE A 1 112 ? -7.308 -1.961 1.217 1.00 82.44 112 PHE A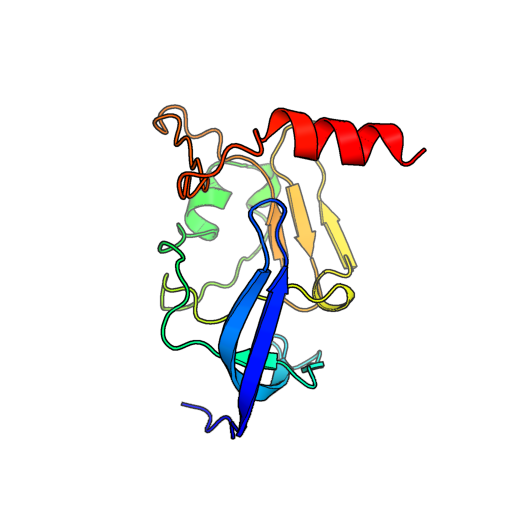 C 1
ATOM 870 O O . PHE A 1 112 ? -6.368 -2.211 1.964 1.00 82.44 112 PHE A O 1
ATOM 877 N N . GLU A 1 113 ? -8.569 -1.877 1.650 1.00 86.19 113 GLU A N 1
ATOM 878 C CA . GLU A 1 113 ? -9.021 -2.075 3.035 1.00 86.19 113 GLU A CA 1
ATOM 879 C C . GLU A 1 113 ? -8.697 -0.924 4.009 1.00 86.19 113 GLU A C 1
ATOM 881 O O . GLU A 1 113 ? -8.415 0.219 3.632 1.00 86.19 113 GLU A O 1
ATOM 886 N N . TRP A 1 114 ? -8.880 -1.194 5.304 1.00 88.62 114 TRP A N 1
ATOM 887 C CA . TRP A 1 114 ? -8.680 -0.246 6.392 1.00 88.62 114 TRP A CA 1
ATOM 888 C C . TRP A 1 114 ? -7.198 0.026 6.646 1.00 88.62 114 TRP A C 1
ATOM 890 O O . TRP A 1 114 ? -6.440 -0.856 7.038 1.00 88.62 114 TRP A O 1
ATOM 900 N N . THR A 1 115 ? -6.810 1.292 6.532 1.00 87.50 115 THR A N 1
ATOM 901 C CA . THR A 1 115 ? -5.487 1.796 6.913 1.00 87.50 115 THR A CA 1
ATOM 902 C C . THR A 1 115 ? -5.582 2.615 8.197 1.00 87.50 115 THR A C 1
ATOM 904 O O . THR A 1 115 ? -6.494 3.431 8.355 1.00 87.50 115 THR A O 1
ATOM 907 N N . LEU A 1 116 ? -4.629 2.420 9.113 1.00 86.69 116 LEU A N 1
ATOM 908 C CA . LEU A 1 116 ? -4.496 3.193 10.348 1.00 86.69 116 LEU A CA 1
ATOM 909 C C . LEU A 1 116 ? -3.493 4.339 10.173 1.00 86.69 116 LEU A C 1
ATOM 911 O O . LEU A 1 116 ? -2.326 4.124 9.855 1.00 86.69 116 LEU A O 1
ATOM 915 N N . PHE A 1 117 ? -3.942 5.558 10.454 1.00 84.69 117 PHE A N 1
ATOM 916 C CA . PHE A 1 117 ? -3.156 6.781 10.379 1.00 84.69 117 PHE A CA 1
ATOM 917 C C . PHE A 1 117 ? -2.954 7.382 11.763 1.00 84.69 117 PHE A C 1
ATOM 919 O O . PHE A 1 117 ? -3.877 7.453 12.571 1.00 84.69 117 PHE A O 1
ATOM 926 N N . GLY A 1 118 ? -1.759 7.912 12.006 1.00 78.06 118 GLY A N 1
ATOM 927 C CA . GLY A 1 118 ? -1.449 8.676 13.211 1.00 78.06 118 GLY A CA 1
ATOM 928 C C . GLY A 1 118 ? -0.226 8.159 13.951 1.00 78.06 118 GLY A C 1
ATOM 929 O O . GLY A 1 118 ? 0.312 7.090 13.672 1.00 78.06 118 GLY A O 1
ATOM 930 N N . SER A 1 119 ? 0.245 8.956 14.906 1.00 66.75 119 SER A N 1
ATOM 931 C CA . SER A 1 119 ? 1.347 8.543 15.767 1.00 66.75 119 SER A CA 1
ATOM 932 C C . SER A 1 119 ? 0.838 7.528 16.778 1.00 66.75 119 SER A C 1
ATOM 934 O O . SER A 1 119 ? -0.060 7.830 17.562 1.00 66.75 119 SER A O 1
ATOM 936 N N . SER A 1 120 ? 1.495 6.373 16.845 1.00 59.81 120 SER A N 1
ATOM 937 C CA . SER A 1 120 ? 1.438 5.539 18.039 1.00 59.81 120 SER A CA 1
ATOM 938 C C . SER A 1 120 ? 1.941 6.377 19.220 1.00 59.81 120 SER A C 1
ATOM 940 O O . SER A 1 120 ? 3.110 6.765 19.263 1.00 59.81 120 SER A O 1
ATOM 942 N N . HIS A 1 121 ? 1.057 6.730 20.159 1.00 54.94 121 HIS A N 1
ATOM 943 C CA . HIS A 1 121 ? 1.440 7.336 21.438 1.00 54.94 121 HIS A CA 1
ATOM 944 C C . HIS A 1 121 ? 1.895 6.241 22.415 1.00 54.94 121 HIS A C 1
ATOM 946 O O . HIS A 1 121 ? 1.568 6.265 23.598 1.00 54.94 121 HIS A O 1
ATOM 952 N N . ALA A 1 122 ? 2.630 5.232 21.933 1.00 51.09 122 ALA A N 1
ATOM 953 C CA . ALA A 1 122 ? 3.352 4.344 22.825 1.00 51.09 122 ALA A CA 1
ATOM 954 C C . ALA A 1 122 ? 4.389 5.205 23.555 1.00 51.09 122 ALA A C 1
ATOM 956 O O . ALA A 1 122 ? 5.319 5.734 22.942 1.00 51.09 122 ALA A O 1
ATOM 957 N N . ALA A 1 123 ? 4.188 5.379 24.861 1.00 41.50 123 ALA A N 1
ATOM 958 C CA . ALA A 1 123 ? 4.844 6.350 25.737 1.00 41.50 123 ALA A CA 1
ATOM 959 C C . ALA A 1 123 ? 6.376 6.193 25.898 1.00 41.50 123 ALA A C 1
ATOM 961 O O . ALA A 1 123 ? 6.944 6.672 26.875 1.00 41.50 123 ALA A O 1
ATOM 962 N N . ASN A 1 124 ? 7.073 5.514 24.982 1.00 45.94 124 ASN A N 1
ATOM 963 C CA . ASN A 1 124 ? 8.504 5.255 25.103 1.00 45.94 124 ASN A CA 1
ATOM 964 C C . ASN A 1 124 ? 9.255 5.019 23.781 1.00 45.94 124 ASN A C 1
ATOM 966 O O . ASN A 1 124 ? 10.292 4.353 23.768 1.00 45.94 124 ASN A O 1
ATOM 970 N N . ARG A 1 125 ? 8.797 5.559 22.643 1.00 52.03 125 ARG A N 1
ATOM 971 C CA . ARG A 1 125 ? 9.668 5.574 21.457 1.00 52.03 125 ARG A CA 1
ATOM 972 C C . ARG A 1 125 ? 10.718 6.673 21.597 1.00 52.03 125 ARG A C 1
ATOM 974 O O . ARG A 1 125 ? 10.389 7.858 21.654 1.00 52.03 125 ARG A O 1
ATOM 981 N N . LYS A 1 126 ? 12.001 6.280 21.610 1.00 45.12 126 LYS A N 1
ATOM 982 C CA . LYS A 1 126 ? 13.127 7.194 21.353 1.00 45.12 126 LYS A CA 1
ATOM 983 C C . LYS A 1 126 ? 12.766 8.042 20.137 1.00 45.12 126 LYS A C 1
ATOM 985 O O . LYS A 1 126 ? 12.421 7.496 19.092 1.00 45.12 126 LYS A O 1
ATOM 990 N N . ARG A 1 127 ? 12.854 9.364 20.285 1.00 39.00 127 ARG A N 1
ATOM 991 C C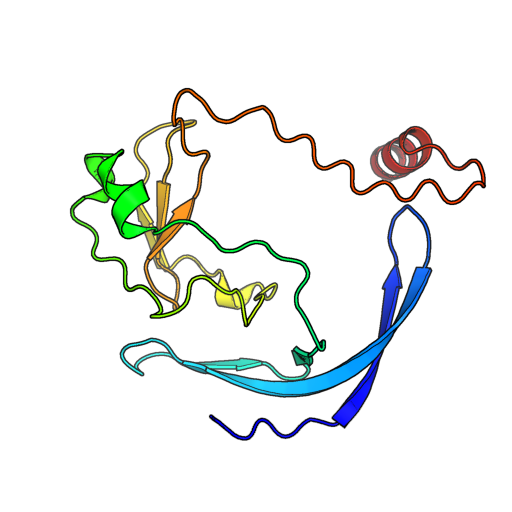A . ARG A 1 127 ? 12.651 10.331 19.204 1.00 39.00 127 ARG A CA 1
ATOM 992 C C . ARG A 1 127 ? 13.594 9.964 18.055 1.00 39.00 127 ARG A C 1
ATOM 994 O O . ARG A 1 127 ? 14.792 10.220 18.136 1.00 39.00 127 ARG A O 1
ATOM 1001 N N . LEU A 1 128 ? 13.073 9.298 17.027 1.00 38.47 128 LEU A N 1
ATOM 1002 C CA . LEU A 1 128 ? 13.859 8.937 15.857 1.00 38.47 128 LEU A CA 1
ATOM 1003 C C . LEU A 1 128 ? 13.869 10.164 14.944 1.00 38.47 128 LEU A C 1
ATOM 1005 O O . LEU A 1 128 ? 12.891 10.453 14.262 1.00 38.47 128 LEU A O 1
ATOM 1009 N N . SER A 1 129 ? 14.952 10.936 14.993 1.00 37.84 129 SER A N 1
ATOM 1010 C CA . SER A 1 129 ? 15.227 11.941 13.969 1.00 37.84 129 SER A CA 1
ATOM 1011 C C . SER A 1 129 ? 15.825 11.206 12.776 1.00 37.84 129 SER A C 1
ATOM 1013 O O . SER A 1 129 ? 16.928 10.669 12.854 1.00 37.84 129 SER A O 1
ATOM 1015 N N . VAL A 1 130 ? 15.058 11.124 11.694 1.00 31.14 130 VAL A N 1
ATOM 1016 C CA . VAL A 1 130 ? 15.540 10.638 10.404 1.00 31.14 130 VAL A CA 1
ATOM 1017 C C . VAL A 1 130 ? 15.892 11.872 9.581 1.00 31.14 130 VAL A C 1
ATOM 1019 O O . VAL A 1 130 ? 15.036 12.453 8.922 1.00 31.14 130 VAL A O 1
ATOM 1022 N N . ASN A 1 131 ? 17.148 12.308 9.657 1.00 34.19 131 ASN A N 1
ATOM 1023 C CA . ASN A 1 131 ? 17.666 13.345 8.770 1.00 34.19 131 ASN A CA 1
ATOM 1024 C C . ASN A 1 131 ? 18.182 12.659 7.499 1.00 34.19 131 ASN A C 1
ATOM 1026 O O . ASN A 1 131 ? 19.347 12.268 7.437 1.00 34.19 131 ASN A O 1
ATOM 1030 N N . PHE A 1 132 ? 17.334 12.490 6.481 1.00 33.81 132 PHE A N 1
ATOM 1031 C CA . PHE A 1 132 ? 17.817 12.195 5.126 1.00 33.81 132 PHE A CA 1
ATOM 1032 C C . PHE A 1 132 ? 18.338 13.485 4.491 1.00 33.81 132 PHE A C 1
ATOM 1034 O O . PHE A 1 132 ? 17.751 14.057 3.579 1.00 33.81 132 PHE A O 1
ATOM 1041 N N . THR A 1 133 ? 19.459 13.962 5.013 1.00 34.66 133 THR A N 1
ATOM 1042 C CA . THR A 1 133 ? 20.251 15.024 4.405 1.00 34.66 133 THR A CA 1
ATOM 1043 C C . THR A 1 133 ? 21.590 14.403 4.072 1.00 34.66 133 THR A C 1
ATOM 1045 O O . THR A 1 133 ? 22.485 14.333 4.912 1.00 34.66 133 THR A O 1
ATOM 1048 N N . THR A 1 134 ? 21.723 13.882 2.855 1.00 38.50 134 THR A N 1
ATOM 1049 C CA . THR A 1 134 ? 23.047 13.627 2.297 1.00 38.50 134 THR A CA 1
ATOM 1050 C C . THR A 1 134 ? 23.700 14.984 2.087 1.00 38.50 134 THR A C 1
ATOM 1052 O O . THR A 1 134 ? 23.471 15.638 1.075 1.00 38.50 134 THR A O 1
ATOM 1055 N N . THR A 1 135 ? 24.490 15.426 3.063 1.00 38.53 135 THR A N 1
ATOM 1056 C CA . THR A 1 135 ? 25.390 16.570 2.922 1.00 38.53 135 THR A CA 1
ATOM 1057 C C . THR A 1 135 ? 26.563 16.129 2.049 1.00 38.53 135 THR A C 1
ATOM 1059 O O . THR A 1 135 ? 27.681 15.930 2.518 1.00 38.53 135 THR A O 1
ATOM 1062 N N . THR A 1 136 ? 26.319 15.900 0.760 1.00 40.78 136 THR A N 1
ATOM 1063 C CA . THR A 1 136 ? 27.417 15.940 -0.203 1.00 40.78 136 THR A CA 1
ATOM 1064 C C . THR A 1 136 ? 27.851 17.390 -0.279 1.00 40.78 136 THR A C 1
ATOM 1066 O O . THR A 1 136 ? 27.069 18.257 -0.657 1.00 40.78 136 THR A O 1
ATOM 1069 N N . ALA A 1 137 ? 29.069 17.640 0.194 1.00 46.00 137 ALA A N 1
ATOM 1070 C CA . ALA A 1 137 ? 29.695 18.944 0.297 1.00 46.00 137 ALA A CA 1
ATOM 1071 C C . ALA A 1 137 ? 29.590 19.734 -1.019 1.00 46.00 137 ALA A C 1
ATOM 1073 O O . ALA A 1 137 ? 30.382 19.532 -1.933 1.00 46.00 137 ALA A O 1
ATOM 1074 N N . ASN A 1 138 ? 28.580 20.599 -1.104 1.00 47.84 138 ASN A N 1
ATOM 1075 C CA . ASN A 1 138 ? 28.556 21.845 -1.866 1.00 47.84 138 ASN A CA 1
ATOM 1076 C C . ASN A 1 138 ? 27.302 22.638 -1.457 1.00 47.84 138 ASN A C 1
ATOM 1078 O O . ASN A 1 138 ? 26.262 22.563 -2.091 1.00 47.84 138 ASN A O 1
ATOM 1082 N N . ASN A 1 139 ? 27.417 23.309 -0.309 1.00 53.50 139 ASN A N 1
ATOM 1083 C CA . ASN A 1 139 ? 26.895 24.636 0.052 1.00 53.50 139 ASN A CA 1
ATOM 1084 C C . ASN A 1 139 ? 25.603 25.210 -0.575 1.00 53.50 139 ASN A C 1
ATOM 1086 O O . ASN A 1 139 ? 25.510 26.427 -0.691 1.00 53.50 139 ASN A O 1
ATOM 1090 N N . ASP A 1 140 ? 24.571 24.410 -0.816 1.00 54.88 140 ASP A N 1
ATOM 1091 C CA . ASP A 1 140 ? 23.194 24.913 -0.843 1.00 54.88 140 ASP A CA 1
ATOM 1092 C C . ASP A 1 140 ? 22.498 24.421 0.434 1.00 54.88 140 ASP A C 1
ATOM 1094 O O . ASP A 1 140 ? 22.117 23.257 0.566 1.00 54.88 140 ASP A O 1
ATOM 1098 N N . THR A 1 141 ? 22.423 25.287 1.449 1.00 66.50 141 THR A N 1
ATOM 1099 C CA . THR A 1 141 ? 21.779 24.963 2.727 1.00 66.50 141 THR A CA 1
ATOM 1100 C C . THR A 1 141 ? 20.283 24.712 2.523 1.00 66.50 141 THR A C 1
ATOM 1102 O O . THR A 1 141 ? 19.627 25.384 1.732 1.00 66.50 141 THR A O 1
ATOM 1105 N N . ILE A 1 142 ? 19.718 23.770 3.287 1.00 56.88 142 ILE A N 1
ATOM 1106 C CA . ILE A 1 142 ? 18.274 23.446 3.330 1.00 56.88 142 ILE A CA 1
ATOM 1107 C C . ILE A 1 142 ? 17.409 24.708 3.483 1.00 56.88 142 ILE A C 1
ATOM 1109 O O . ILE A 1 142 ? 16.310 24.789 2.943 1.00 56.88 142 ILE A O 1
ATOM 1113 N N . GLU A 1 143 ? 17.937 25.717 4.172 1.00 59.59 143 GLU A N 1
ATOM 1114 C CA . GLU A 1 143 ? 17.339 27.043 4.326 1.00 59.59 143 GLU A CA 1
ATOM 1115 C C . GLU A 1 143 ? 17.055 27.726 2.981 1.00 59.59 143 GLU A C 1
ATOM 1117 O O . GLU A 1 143 ? 15.965 28.255 2.794 1.00 59.59 143 GLU A O 1
ATOM 1122 N N . GLN A 1 144 ? 17.968 27.658 2.007 1.00 61.16 144 GLN A N 1
ATOM 1123 C CA . GLN A 1 144 ? 17.745 28.235 0.678 1.00 61.16 144 GLN A CA 1
ATOM 1124 C C . GLN A 1 144 ? 16.676 27.476 -0.111 1.00 61.16 144 GLN A C 1
ATOM 1126 O O . GLN A 1 144 ? 15.909 28.089 -0.852 1.00 61.16 144 GLN A O 1
ATOM 1131 N N . ALA A 1 145 ? 16.599 26.152 0.047 1.00 57.88 145 ALA A N 1
ATOM 1132 C CA . ALA A 1 145 ? 15.554 25.352 -0.588 1.00 57.88 145 ALA A CA 1
ATOM 1133 C C . ALA A 1 145 ? 14.166 25.691 -0.019 1.00 57.88 145 ALA A C 1
ATOM 1135 O O . ALA A 1 145 ? 13.217 25.868 -0.781 1.00 57.88 145 ALA A O 1
ATOM 1136 N N . LEU A 1 146 ? 14.061 25.854 1.305 1.00 61.66 146 LEU A N 1
ATOM 1137 C CA . LEU A 1 146 ? 12.831 26.288 1.974 1.00 61.66 146 LEU A CA 1
ATOM 1138 C C . LEU A 1 146 ? 12.446 27.724 1.592 1.00 61.66 146 LEU A C 1
ATOM 1140 O O . LEU A 1 146 ? 11.270 27.994 1.354 1.00 61.66 146 LEU A O 1
ATOM 1144 N N . GLN A 1 147 ? 13.427 28.619 1.467 1.00 64.88 147 GLN A N 1
ATOM 1145 C CA . GLN A 1 147 ? 13.218 30.001 1.037 1.00 64.88 147 GLN A CA 1
ATOM 1146 C C . GLN A 1 147 ? 12.685 30.070 -0.404 1.00 64.88 147 GLN A C 1
ATOM 1148 O O . GLN A 1 147 ? 11.678 30.723 -0.648 1.00 64.88 147 GLN A O 1
ATOM 1153 N N . ARG A 1 148 ? 13.268 29.312 -1.348 1.00 67.12 148 ARG A N 1
ATOM 1154 C CA . ARG A 1 148 ? 12.773 29.240 -2.740 1.00 67.12 148 ARG A CA 1
ATOM 1155 C C . ARG A 1 148 ? 11.334 28.726 -2.843 1.00 67.12 148 ARG A C 1
ATOM 1157 O O . ARG A 1 148 ? 10.625 29.128 -3.757 1.00 67.12 148 ARG A O 1
ATOM 1164 N N . MET A 1 149 ? 10.905 27.832 -1.948 1.00 53.97 149 MET A N 1
ATOM 1165 C CA . MET A 1 149 ? 9.514 27.360 -1.921 1.00 53.97 149 MET A CA 1
ATOM 1166 C C . MET A 1 149 ? 8.547 28.433 -1.411 1.00 53.97 149 MET A C 1
ATOM 1168 O O . MET A 1 149 ? 7.430 28.519 -1.911 1.00 53.97 149 MET A O 1
ATOM 1172 N N . TYR A 1 150 ? 8.973 29.242 -0.439 1.00 59.75 150 TYR A N 1
ATOM 1173 C CA . TYR A 1 150 ? 8.183 30.356 0.090 1.00 59.75 150 TYR A CA 1
ATOM 1174 C C . TYR A 1 150 ? 8.109 31.547 -0.870 1.00 59.75 150 TYR A C 1
ATOM 1176 O O . TYR A 1 150 ? 7.070 32.188 -0.959 1.00 59.75 150 TYR A O 1
ATOM 1184 N N . ASP A 1 151 ? 9.178 31.813 -1.618 1.00 65.31 151 ASP A N 1
ATOM 1185 C CA . ASP A 1 151 ? 9.264 32.951 -2.539 1.00 65.31 151 ASP A CA 1
ATOM 1186 C C . ASP A 1 151 ? 8.598 32.675 -3.910 1.00 65.31 151 ASP A C 1
ATOM 1188 O O . ASP A 1 151 ? 8.678 33.504 -4.814 1.00 65.31 151 ASP A O 1
ATOM 1192 N N . MET A 1 152 ? 7.952 31.511 -4.090 1.00 49.66 152 MET A N 1
ATOM 1193 C CA . MET A 1 152 ? 7.238 31.137 -5.324 1.00 49.66 152 MET A CA 1
ATOM 1194 C C . MET A 1 152 ? 5.737 31.502 -5.328 1.00 49.66 152 MET A C 1
ATOM 1196 O O . MET A 1 152 ? 5.012 31.067 -6.224 1.00 49.66 152 MET A O 1
ATOM 1200 N N . THR A 1 153 ? 5.272 32.285 -4.349 1.00 41.50 153 THR A N 1
ATOM 1201 C CA . THR A 1 153 ? 3.922 32.888 -4.312 1.00 41.50 153 THR A CA 1
ATOM 1202 C C . THR A 1 153 ? 3.926 34.355 -4.696 1.00 41.50 153 THR A C 1
ATOM 1204 O O . THR A 1 153 ? 4.793 35.082 -4.164 1.00 41.50 153 THR A O 1
#

Organism: NCBI:txid27848